Protein AF-A0A7X4WDM6-F1 (afdb_monomer_lite)

pLDDT: mean 79.68, std 13.7, range [40.72, 91.38]

Radius of gyration: 12.07 Å; chains: 1; bounding box: 34×28×22 Å

Structure (mmCIF, N/CA/C/O backbone):
data_AF-A0A7X4WDM6-F1
#
_entry.id   AF-A0A7X4WDM6-F1
#
loop_
_atom_site.group_PDB
_atom_site.id
_atom_site.type_symbol
_atom_site.label_atom_id
_atom_site.label_alt_id
_atom_site.label_comp_id
_atom_site.label_asym_id
_atom_site.label_entity_id
_atom_site.label_seq_id
_atom_site.pdbx_PDB_ins_code
_atom_site.Cartn_x
_atom_site.Cartn_y
_atom_site.Cartn_z
_atom_site.occupancy
_atom_site.B_iso_or_equiv
_atom_site.auth_seq_id
_atom_site.auth_comp_id
_atom_site.auth_asym_id
_atom_site.auth_atom_id
_atom_site.pdbx_PDB_model_num
ATOM 1 N N . MET A 1 1 ? 3.656 17.706 7.637 1.00 40.72 1 MET A N 1
ATOM 2 C CA . MET A 1 1 ? 4.560 16.559 7.917 1.00 40.72 1 MET A CA 1
ATOM 3 C C . MET A 1 1 ? 4.549 15.640 6.695 1.00 40.72 1 MET A C 1
ATOM 5 O O . MET A 1 1 ? 3.471 15.374 6.185 1.00 40.72 1 MET A O 1
ATOM 9 N N . ARG A 1 2 ? 5.737 15.268 6.188 1.00 43.88 2 ARG A N 1
ATOM 10 C CA . ARG A 1 2 ? 6.040 14.627 4.884 1.00 43.88 2 ARG A CA 1
ATOM 11 C C . ARG A 1 2 ? 5.395 13.236 4.710 1.00 43.88 2 ARG A C 1
ATOM 13 O O . ARG A 1 2 ? 6.060 12.233 4.925 1.00 43.88 2 ARG A O 1
ATOM 20 N N . ASN A 1 3 ? 4.123 13.152 4.319 1.00 46.34 3 ASN A N 1
ATOM 21 C CA . ASN A 1 3 ? 3.462 11.864 4.044 1.00 46.34 3 ASN A CA 1
ATOM 22 C C . ASN A 1 3 ? 3.467 11.459 2.555 1.00 46.34 3 ASN A C 1
ATOM 24 O O . ASN A 1 3 ? 3.171 10.308 2.257 1.00 46.34 3 ASN A O 1
ATOM 28 N N . SER A 1 4 ? 3.811 12.361 1.629 1.00 50.59 4 SER A N 1
ATOM 29 C CA . SER A 1 4 ? 3.729 12.112 0.178 1.00 50.59 4 SER A CA 1
ATOM 30 C C . SER A 1 4 ? 4.948 11.415 -0.440 1.00 50.59 4 SER A C 1
ATOM 32 O O . SER A 1 4 ? 4.860 10.970 -1.578 1.00 50.59 4 SER A O 1
ATOM 34 N N . TYR A 1 5 ? 6.072 11.313 0.276 1.00 56.41 5 TYR A N 1
ATOM 35 C CA . TYR A 1 5 ? 7.337 10.811 -0.288 1.00 56.41 5 TYR A CA 1
ATOM 36 C C . TYR A 1 5 ? 7.510 9.287 -0.168 1.00 56.41 5 TYR A C 1
ATOM 38 O O . TYR A 1 5 ? 8.218 8.689 -0.962 1.00 56.41 5 TYR A O 1
ATOM 46 N N . LEU A 1 6 ? 6.801 8.623 0.752 1.00 62.59 6 LEU A N 1
ATOM 47 C CA . LEU A 1 6 ? 7.020 7.200 1.075 1.00 62.59 6 LEU A CA 1
ATOM 48 C C . LEU A 1 6 ? 6.781 6.219 -0.078 1.00 62.59 6 LEU A C 1
ATOM 50 O O . LEU A 1 6 ? 7.292 5.108 -0.034 1.00 62.59 6 LEU A O 1
ATOM 54 N N . VAL A 1 7 ? 5.972 6.605 -1.065 1.00 59.38 7 VAL A N 1
ATOM 55 C CA . VAL A 1 7 ? 5.627 5.746 -2.208 1.00 59.38 7 VAL A CA 1
ATOM 56 C C . VAL A 1 7 ? 6.425 6.130 -3.453 1.00 59.38 7 VAL A C 1
ATOM 58 O O . VAL A 1 7 ? 6.470 5.352 -4.386 1.00 59.38 7 VAL A O 1
ATOM 61 N N . LYS A 1 8 ? 7.063 7.308 -3.488 1.00 63.72 8 LYS A N 1
ATOM 62 C CA . LYS A 1 8 ? 7.792 7.788 -4.676 1.00 63.72 8 LYS A CA 1
ATOM 63 C C . LYS A 1 8 ? 9.287 7.492 -4.631 1.00 63.72 8 LYS A C 1
ATOM 65 O O . LYS A 1 8 ? 9.858 7.157 -5.653 1.00 63.72 8 LYS A O 1
ATOM 70 N N . GLU A 1 9 ? 9.889 7.564 -3.448 1.00 66.44 9 GLU A N 1
ATOM 71 C CA . GLU A 1 9 ? 11.312 7.270 -3.225 1.00 66.44 9 GLU A CA 1
ATOM 72 C C . GLU A 1 9 ? 11.744 5.847 -3.655 1.00 66.44 9 GLU A C 1
ATOM 74 O O . GLU A 1 9 ? 12.817 5.732 -4.235 1.00 66.44 9 GLU A O 1
ATOM 79 N N . PRO A 1 10 ? 10.958 4.759 -3.465 1.00 60.66 10 PRO A N 1
ATOM 80 C CA . PRO A 1 10 ? 11.366 3.431 -3.947 1.00 60.66 10 PRO A CA 1
ATOM 81 C C . PRO A 1 10 ? 11.306 3.268 -5.476 1.00 60.66 10 PRO A C 1
ATOM 83 O O . PRO A 1 10 ? 11.749 2.245 -5.984 1.00 60.66 10 PRO A O 1
ATOM 86 N N . TYR A 1 11 ? 10.762 4.250 -6.202 1.00 62.50 11 TYR A N 1
ATOM 87 C CA . TYR A 1 11 ? 10.730 4.284 -7.668 1.00 62.50 11 TYR A CA 1
ATOM 88 C C . TYR A 1 11 ? 11.808 5.206 -8.261 1.00 62.50 11 TYR A C 1
ATOM 90 O O . TYR A 1 11 ? 11.874 5.358 -9.480 1.00 62.50 11 TYR A O 1
ATOM 98 N N . ASP A 1 12 ? 12.625 5.858 -7.427 1.00 71.06 12 ASP A N 1
ATOM 99 C CA . ASP A 1 12 ? 13.724 6.707 -7.886 1.00 71.06 12 ASP A CA 1
ATOM 100 C C . ASP A 1 12 ? 14.947 5.840 -8.231 1.00 71.06 12 ASP A C 1
ATOM 102 O O . ASP A 1 12 ? 15.435 5.074 -7.400 1.00 71.06 12 ASP A O 1
ATOM 106 N N . GLU A 1 13 ? 15.453 5.971 -9.460 1.00 62.94 13 GLU A N 1
ATOM 107 C CA . GLU A 1 13 ? 16.598 5.206 -9.978 1.00 62.94 13 GLU A CA 1
ATOM 108 C C . GLU A 1 13 ? 17.910 5.476 -9.215 1.00 62.94 13 GLU A C 1
ATOM 110 O O . GLU A 1 13 ? 18.881 4.738 -9.376 1.00 62.94 13 GLU A O 1
ATOM 115 N N . ASN A 1 14 ? 17.957 6.5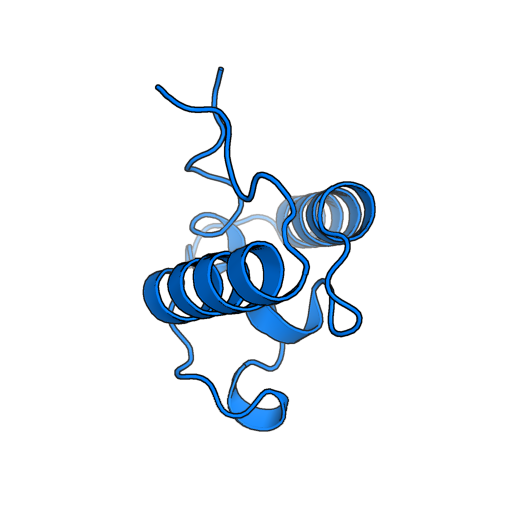31 -8.394 1.00 66.25 14 ASN A N 1
ATOM 116 C CA . ASN A 1 14 ? 19.127 6.939 -7.615 1.00 66.25 14 ASN A CA 1
ATOM 117 C C . ASN A 1 14 ? 18.961 6.689 -6.102 1.00 66.25 14 ASN A C 1
ATOM 119 O O . ASN A 1 14 ? 19.684 7.270 -5.287 1.00 66.25 14 ASN A O 1
ATOM 123 N N . CYS A 1 15 ? 17.976 5.874 -5.718 1.00 65.94 15 CYS A N 1
ATOM 124 C CA . CYS A 1 15 ? 17.698 5.538 -4.328 1.00 65.94 15 CYS A CA 1
ATOM 125 C C . CYS A 1 15 ? 18.719 4.523 -3.787 1.00 65.94 15 CYS A C 1
ATOM 127 O O . CYS A 1 15 ? 19.088 3.568 -4.464 1.00 65.94 15 CYS A O 1
ATOM 129 N N . ASP A 1 16 ? 19.188 4.738 -2.558 1.00 75.69 16 ASP A N 1
ATOM 130 C CA . ASP A 1 16 ? 20.064 3.793 -1.863 1.00 75.69 16 ASP A CA 1
ATOM 131 C C . ASP A 1 16 ? 19.259 2.556 -1.430 1.00 75.69 16 ASP A C 1
ATOM 133 O O . ASP A 1 16 ? 18.211 2.691 -0.798 1.00 75.69 16 ASP A O 1
ATOM 137 N N . ASP A 1 17 ? 19.744 1.350 -1.734 1.00 75.12 17 ASP A N 1
ATOM 138 C CA . ASP A 1 17 ? 19.032 0.101 -1.421 1.00 75.12 17 ASP A CA 1
ATOM 139 C C . ASP A 1 17 ? 18.684 -0.029 0.079 1.00 75.12 17 ASP A C 1
ATOM 141 O O . ASP A 1 17 ? 17.623 -0.553 0.426 1.00 75.12 17 ASP A O 1
ATOM 145 N N . GLN A 1 18 ? 19.520 0.493 0.992 1.00 80.88 18 GLN A N 1
ATOM 146 C CA . GLN A 1 18 ? 19.205 0.481 2.430 1.00 80.88 18 GLN A CA 1
ATOM 147 C C . GLN A 1 18 ? 18.066 1.452 2.750 1.00 80.88 18 GLN A C 1
ATOM 149 O O . GLN A 1 18 ? 17.209 1.148 3.581 1.00 80.88 18 GLN A O 1
ATOM 154 N N . LEU A 1 19 ? 18.017 2.602 2.072 1.00 79.38 19 LEU A N 1
ATOM 155 C CA . LEU A 1 19 ? 16.900 3.538 2.180 1.00 79.38 19 LEU A CA 1
ATOM 156 C C . LEU A 1 19 ? 15.597 2.906 1.668 1.00 79.38 19 LEU A C 1
ATOM 158 O O . LEU A 1 19 ? 14.557 3.069 2.310 1.00 79.38 19 LEU A O 1
ATOM 162 N N . VAL A 1 20 ? 15.639 2.145 0.570 1.00 81.12 20 VAL A N 1
ATOM 163 C CA . VAL A 1 20 ? 14.476 1.397 0.062 1.00 81.12 20 VAL A CA 1
ATOM 164 C C . VAL A 1 20 ? 13.970 0.411 1.116 1.00 81.12 20 VAL A C 1
ATOM 166 O O . VAL A 1 20 ? 12.787 0.440 1.463 1.00 81.12 20 VAL A O 1
ATOM 169 N N . ASP A 1 21 ? 14.849 -0.402 1.702 1.00 84.56 21 ASP A N 1
ATOM 170 C CA . ASP A 1 21 ? 14.473 -1.363 2.745 1.00 84.56 21 ASP A CA 1
ATOM 171 C C . ASP A 1 21 ? 13.859 -0.683 3.981 1.00 84.56 21 ASP A C 1
ATOM 173 O O . ASP A 1 21 ? 12.815 -1.113 4.493 1.00 84.56 21 ASP A O 1
ATOM 177 N N . GLU A 1 22 ? 14.451 0.419 4.449 1.00 86.81 22 GLU A N 1
ATOM 178 C CA . GLU A 1 22 ? 13.913 1.205 5.563 1.00 86.81 22 GLU A CA 1
ATOM 179 C C . GLU A 1 22 ? 12.515 1.756 5.258 1.00 86.81 22 GLU A C 1
ATOM 181 O O . GLU A 1 22 ? 11.620 1.713 6.117 1.00 86.81 22 GLU A O 1
ATOM 186 N N . LEU A 1 23 ? 12.296 2.231 4.030 1.00 84.19 23 LEU A N 1
ATOM 187 C CA . LEU A 1 23 ? 11.005 2.728 3.566 1.00 84.19 23 LEU A CA 1
ATOM 188 C C . LEU A 1 23 ? 9.959 1.614 3.503 1.00 84.19 23 LEU A C 1
ATOM 190 O O . LEU A 1 23 ? 8.836 1.824 3.967 1.00 84.19 23 LEU A O 1
ATOM 194 N N . LEU A 1 24 ? 10.308 0.418 3.021 1.00 87.62 24 LEU A N 1
ATOM 195 C CA . LEU A 1 24 ? 9.396 -0.732 2.987 1.00 87.62 24 LEU A CA 1
ATOM 196 C C . LEU A 1 24 ? 9.038 -1.216 4.401 1.00 87.62 24 LEU A C 1
ATOM 198 O O . LEU A 1 24 ? 7.870 -1.506 4.688 1.00 87.62 24 LEU A O 1
ATOM 202 N N . ILE A 1 25 ? 10.005 -1.243 5.325 1.00 88.44 25 ILE A N 1
ATOM 203 C CA . ILE A 1 25 ? 9.757 -1.543 6.744 1.00 88.44 25 ILE A CA 1
ATOM 204 C C . ILE A 1 25 ? 8.823 -0.494 7.353 1.00 88.44 25 ILE A C 1
ATOM 206 O O . ILE A 1 25 ? 7.876 -0.837 8.070 1.00 88.44 25 ILE A O 1
ATOM 210 N N . PHE A 1 26 ? 9.075 0.789 7.093 1.00 87.00 26 PHE A N 1
ATOM 211 C CA . PHE A 1 26 ? 8.229 1.869 7.586 1.00 87.00 26 PHE A CA 1
ATOM 212 C C . PHE A 1 26 ? 6.812 1.778 7.011 1.00 87.00 26 PHE A C 1
ATOM 214 O O . PHE A 1 26 ? 5.840 1.915 7.758 1.00 87.00 26 PHE A O 1
ATOM 221 N N . PHE A 1 27 ? 6.688 1.489 5.716 1.00 87.75 27 PHE A N 1
ATOM 222 C CA . PHE A 1 27 ? 5.418 1.293 5.029 1.00 87.75 27 PHE A CA 1
ATOM 223 C C . PHE A 1 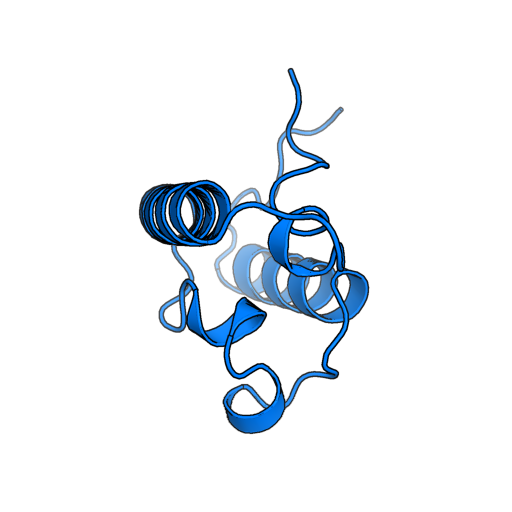27 ? 4.604 0.178 5.693 1.00 87.75 27 PHE A C 1
ATOM 225 O O . PHE A 1 27 ? 3.479 0.425 6.126 1.00 87.75 27 PHE A O 1
ATOM 232 N N . ASN A 1 28 ? 5.200 -0.999 5.903 1.00 89.19 28 ASN A N 1
ATOM 233 C CA . ASN A 1 28 ? 4.559 -2.124 6.595 1.00 89.19 28 ASN A CA 1
ATOM 234 C C . ASN A 1 28 ? 4.120 -1.791 8.026 1.00 89.19 28 ASN A C 1
ATOM 236 O O . ASN A 1 28 ? 3.095 -2.276 8.494 1.00 89.19 28 ASN A O 1
ATOM 240 N N . LYS A 1 29 ? 4.873 -0.944 8.736 1.00 88.62 29 LYS A N 1
ATOM 241 C CA . LYS A 1 29 ? 4.510 -0.509 10.094 1.00 88.62 29 LYS A CA 1
ATOM 242 C C . LYS A 1 29 ? 3.354 0.494 10.117 1.00 88.62 29 LYS A C 1
ATOM 244 O O . LYS A 1 29 ? 2.677 0.609 11.139 1.00 88.62 29 LYS A O 1
ATOM 249 N N . LYS A 1 30 ? 3.163 1.284 9.056 1.00 86.25 30 LYS A N 1
ATOM 250 C CA . LYS A 1 30 ? 2.133 2.338 8.997 1.00 86.25 30 LYS A CA 1
ATOM 251 C C . LYS A 1 30 ? 0.847 1.887 8.326 1.00 86.25 30 LYS A C 1
ATOM 253 O O . LYS A 1 30 ? -0.229 2.338 8.723 1.00 86.25 30 LYS A O 1
ATOM 258 N N . ILE A 1 31 ? 0.960 1.030 7.326 1.00 86.75 31 ILE A N 1
ATOM 259 C CA . ILE A 1 31 ? -0.155 0.559 6.524 1.00 86.75 31 ILE A CA 1
ATOM 260 C C . ILE A 1 31 ? -0.740 -0.703 7.155 1.00 86.75 31 ILE A C 1
ATOM 262 O O . ILE A 1 31 ? -0.025 -1.617 7.543 1.00 86.75 31 ILE A O 1
ATOM 266 N N . ARG A 1 32 ? -2.069 -0.747 7.265 1.00 86.12 32 ARG A N 1
ATOM 267 C CA . ARG A 1 32 ? -2.813 -1.902 7.797 1.00 86.12 32 ARG A CA 1
ATOM 268 C C . ARG A 1 32 ? -3.220 -2.905 6.717 1.00 86.12 32 ARG A C 1
ATOM 270 O O . ARG A 1 32 ? -3.796 -3.938 7.037 1.00 86.12 32 ARG A O 1
ATOM 277 N N . HIS A 1 33 ? -2.955 -2.580 5.455 1.00 86.62 33 HIS A N 1
ATOM 278 C CA . HIS A 1 33 ? -3.287 -3.421 4.317 1.00 86.62 33 HIS A CA 1
ATOM 279 C C . HIS A 1 33 ? -2.544 -4.766 4.406 1.00 86.62 33 HIS A C 1
ATOM 281 O O . HIS A 1 33 ? -1.323 -4.759 4.574 1.00 86.62 33 HIS A O 1
ATOM 287 N N . PRO A 1 34 ? -3.219 -5.919 4.235 1.00 90.31 34 PRO A N 1
ATOM 288 C CA . PRO A 1 34 ? -2.611 -7.240 4.424 1.00 90.31 34 PRO A CA 1
ATOM 289 C C . PRO A 1 34 ? -1.470 -7.540 3.445 1.00 90.31 34 PRO A C 1
ATOM 291 O O . PRO A 1 34 ? -0.603 -8.353 3.743 1.00 90.31 34 PRO A O 1
ATOM 294 N N . LYS A 1 35 ? -1.462 -6.888 2.275 1.00 90.06 35 LYS A N 1
ATOM 295 C CA . LYS A 1 35 ? -0.370 -7.008 1.296 1.00 90.06 35 LYS A CA 1
ATOM 296 C C . LYS A 1 35 ? 0.868 -6.185 1.666 1.00 90.06 35 LYS A C 1
ATOM 298 O O . LYS A 1 35 ? 1.949 -6.504 1.190 1.00 90.06 35 LYS A O 1
ATOM 303 N N . GLY A 1 36 ? 0.731 -5.161 2.514 1.00 90.12 36 GLY A N 1
ATOM 304 C CA . GLY A 1 36 ? 1.858 -4.343 2.959 1.00 90.12 36 GLY A CA 1
ATOM 305 C C . GLY A 1 36 ? 2.733 -3.845 1.803 1.00 90.12 36 GLY A C 1
ATOM 306 O O . GLY A 1 36 ? 2.224 -3.429 0.763 1.00 90.12 36 GLY A O 1
ATOM 307 N N . SER A 1 37 ? 4.049 -3.934 1.977 1.00 90.56 37 SER A N 1
ATOM 308 C CA . SER A 1 37 ? 5.072 -3.551 1.002 1.00 90.56 37 SER A CA 1
ATOM 309 C C . SER A 1 37 ? 4.990 -4.315 -0.317 1.00 90.56 37 SER A C 1
ATOM 311 O O . SER A 1 37 ? 5.558 -3.842 -1.292 1.0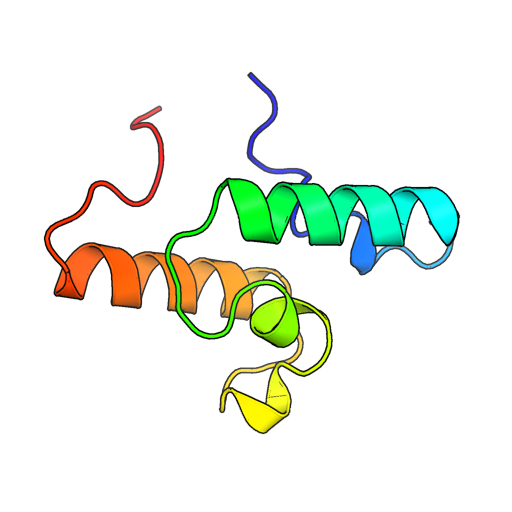0 90.56 37 SER A O 1
ATOM 313 N N . ALA A 1 38 ? 4.267 -5.441 -0.393 1.00 90.19 38 ALA A N 1
ATOM 314 C CA . ALA A 1 38 ? 4.043 -6.135 -1.661 1.00 90.19 38 ALA A CA 1
ATOM 315 C C . ALA A 1 38 ? 3.252 -5.281 -2.661 1.00 90.19 38 ALA A C 1
ATOM 317 O O . ALA A 1 38 ? 3.395 -5.486 -3.855 1.00 90.19 38 ALA A O 1
ATOM 318 N N . LEU A 1 39 ? 2.478 -4.291 -2.197 1.00 89.88 39 LEU A N 1
ATOM 319 C CA . LEU A 1 39 ? 1.863 -3.305 -3.091 1.00 89.88 39 LEU A CA 1
ATOM 320 C C . LEU A 1 39 ? 2.911 -2.485 -3.855 1.00 89.88 39 LEU A C 1
ATOM 322 O O . LEU A 1 39 ? 2.641 -2.069 -4.968 1.00 89.88 39 LEU A O 1
ATOM 326 N N . VAL A 1 40 ? 4.078 -2.252 -3.250 1.00 88.50 40 VAL A N 1
ATOM 327 C CA . VAL A 1 40 ? 5.171 -1.462 -3.833 1.00 88.50 40 VAL A CA 1
ATOM 328 C C . VAL A 1 40 ? 6.163 -2.359 -4.574 1.00 88.50 40 VAL A C 1
ATOM 330 O O . VAL A 1 40 ? 6.641 -1.985 -5.631 1.00 88.50 40 VAL A O 1
ATOM 333 N N . THR A 1 41 ? 6.477 -3.544 -4.040 1.00 88.69 41 THR A N 1
ATOM 334 C CA . THR A 1 41 ? 7.508 -4.421 -4.624 1.00 88.69 41 THR A CA 1
ATOM 335 C C . THR A 1 41 ? 6.979 -5.413 -5.655 1.00 88.69 41 THR A C 1
ATOM 337 O O . THR A 1 41 ? 7.748 -5.872 -6.490 1.00 88.69 41 THR A O 1
ATOM 340 N N . HIS A 1 42 ? 5.696 -5.779 -5.577 1.00 90.31 42 HIS A N 1
ATOM 341 C CA . HIS A 1 42 ? 5.042 -6.740 -6.474 1.00 90.31 42 HIS A CA 1
ATOM 342 C C . HIS A 1 42 ? 3.580 -6.322 -6.767 1.00 90.31 42 HIS A C 1
ATOM 344 O O . HIS A 1 42 ? 2.628 -7.035 -6.403 1.00 90.31 42 HIS A O 1
ATOM 350 N N . PRO A 1 43 ? 3.371 -5.129 -7.358 1.00 88.56 43 PRO A N 1
ATOM 351 C CA . PRO A 1 43 ? 2.040 -4.580 -7.636 1.00 88.56 43 PRO A CA 1
ATOM 352 C C . PRO A 1 43 ? 1.204 -5.468 -8.568 1.00 88.56 43 PRO A C 1
ATOM 354 O O . PRO A 1 43 ? -0.002 -5.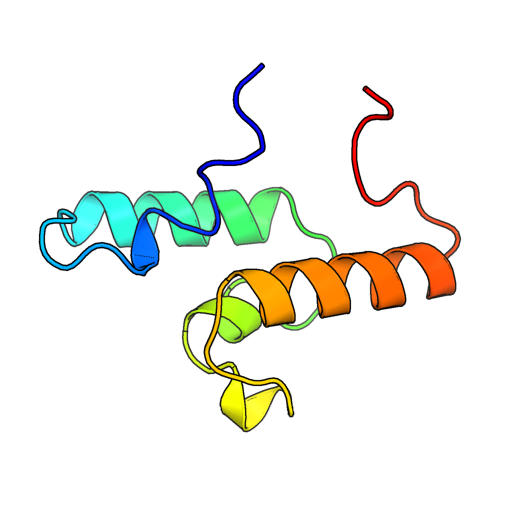630 -8.362 1.00 88.56 43 PRO A O 1
ATOM 357 N N . ASP A 1 44 ? 1.847 -6.137 -9.520 1.00 88.75 44 ASP A N 1
ATOM 358 C CA . ASP A 1 44 ? 1.249 -7.109 -10.436 1.00 88.75 44 ASP A CA 1
ATOM 359 C C . ASP A 1 44 ? 0.585 -8.285 -9.696 1.00 88.75 44 ASP A C 1
ATOM 361 O O . ASP A 1 44 ? -0.555 -8.650 -9.993 1.00 88.75 44 ASP A O 1
ATOM 365 N N . MET A 1 45 ? 1.226 -8.817 -8.648 1.00 89.81 45 MET A N 1
ATOM 366 C CA . MET A 1 45 ? 0.638 -9.853 -7.784 1.00 89.81 45 MET A CA 1
ATOM 367 C C . MET A 1 45 ? -0.536 -9.339 -6.941 1.00 89.81 45 MET A C 1
ATOM 369 O O . MET A 1 45 ? -1.327 -10.127 -6.409 1.00 89.81 45 MET A O 1
ATOM 373 N N . CYS A 1 46 ? -0.638 -8.021 -6.780 1.00 87.81 46 CYS A N 1
ATOM 374 C CA . CYS A 1 46 ? -1.749 -7.356 -6.112 1.00 87.81 46 CYS A CA 1
ATOM 375 C C . CYS A 1 46 ? -2.864 -6.949 -7.089 1.00 87.81 46 CYS A C 1
ATOM 377 O O . CYS A 1 46 ? -3.908 -6.484 -6.635 1.00 87.81 46 CYS A O 1
ATOM 379 N N . GLY A 1 47 ? -2.683 -7.166 -8.397 1.00 90.25 47 GLY A N 1
ATOM 380 C CA . GLY A 1 47 ? -3.652 -6.798 -9.428 1.00 90.25 47 GLY A CA 1
ATOM 381 C C . GLY A 1 47 ? -3.732 -5.293 -9.684 1.00 90.25 47 GLY A C 1
ATOM 382 O O . GLY A 1 47 ? -4.764 -4.819 -10.157 1.00 90.25 47 GLY A O 1
ATOM 383 N N . ILE A 1 48 ? -2.675 -4.548 -9.351 1.00 91.38 48 ILE A N 1
ATOM 384 C CA . ILE A 1 48 ? -2.573 -3.105 -9.580 1.00 91.38 48 ILE A CA 1
ATOM 385 C C . ILE A 1 48 ? -1.438 -2.801 -10.559 1.00 91.38 48 ILE A C 1
ATOM 387 O O . ILE A 1 48 ? -0.540 -3.613 -10.769 1.00 91.38 48 ILE A O 1
ATOM 391 N N . GLU A 1 49 ? -1.503 -1.631 -11.186 1.00 90.31 49 GLU A N 1
ATOM 392 C CA . GLU A 1 49 ? -0.429 -1.141 -12.049 1.00 90.31 49 GLU A CA 1
ATOM 393 C C . GLU A 1 49 ? 0.834 -0.855 -11.225 1.00 90.31 49 GLU A C 1
ATOM 395 O O . GLU A 1 49 ? 0.741 -0.438 -10.068 1.00 90.31 49 GLU A O 1
ATOM 400 N N . ASP A 1 50 ? 2.009 -1.065 -11.823 1.00 87.31 50 ASP A N 1
ATOM 401 C CA . ASP A 1 50 ? 3.298 -0.747 -11.206 1.00 87.31 50 ASP A CA 1
ATOM 402 C C . ASP A 1 50 ? 3.572 0.761 -11.246 1.00 87.31 50 ASP A C 1
ATOM 404 O O . ASP A 1 50 ? 4.392 1.267 -12.012 1.00 87.31 50 ASP A O 1
ATOM 408 N N . SER A 1 51 ? 2.792 1.505 -10.463 1.00 86.69 51 SER A N 1
ATOM 409 C CA . SER A 1 51 ? 2.941 2.945 -10.304 1.00 86.69 51 SER A CA 1
ATOM 410 C C . SER A 1 51 ? 2.619 3.395 -8.875 1.00 86.69 51 SER A C 1
ATOM 412 O O . SER A 1 51 ? 1.698 2.865 -8.235 1.00 86.69 51 SER A O 1
ATOM 414 N N . PRO A 1 52 ? 3.307 4.434 -8.362 1.00 85.94 52 PRO A N 1
ATOM 415 C CA . PRO A 1 52 ? 2.990 5.030 -7.066 1.00 85.94 52 PRO A CA 1
ATOM 416 C C . PRO A 1 52 ? 1.522 5.455 -6.944 1.00 85.94 52 PRO A C 1
ATOM 418 O O . PRO A 1 52 ? 0.902 5.332 -5.884 1.00 85.94 52 PRO A O 1
ATOM 421 N N . GLU A 1 53 ? 0.949 5.967 -8.032 1.00 87.62 53 GLU A N 1
ATOM 422 C CA . GLU A 1 53 ? -0.434 6.419 -8.115 1.00 87.62 53 GLU A CA 1
ATOM 423 C C . GLU A 1 53 ? -1.421 5.261 -7.926 1.00 87.62 53 GLU A C 1
ATOM 425 O O . GLU A 1 53 ? -2.400 5.417 -7.187 1.00 87.62 53 GLU A O 1
ATOM 430 N N . ALA A 1 54 ? -1.151 4.095 -8.522 1.00 90.00 54 ALA A N 1
ATOM 431 C CA . ALA A 1 54 ? -1.974 2.900 -8.361 1.00 90.00 54 ALA A CA 1
ATOM 432 C C . ALA A 1 54 ? -1.926 2.365 -6.925 1.00 90.00 54 ALA A C 1
ATOM 434 O O . ALA A 1 54 ? -2.977 2.083 -6.344 1.00 90.00 54 ALA A O 1
ATOM 435 N N . VAL A 1 55 ? -0.742 2.337 -6.302 1.00 89.88 55 VAL A N 1
ATOM 436 C CA . VAL A 1 55 ? -0.584 1.964 -4.885 1.00 89.88 55 VAL A CA 1
ATOM 437 C C . VAL A 1 55 ? -1.389 2.894 -3.978 1.00 89.88 55 VAL A C 1
ATOM 439 O O . VAL A 1 55 ? -2.126 2.439 -3.102 1.00 89.88 55 VAL A O 1
ATOM 442 N N . ILE A 1 56 ? -1.296 4.210 -4.189 1.00 89.00 56 ILE A N 1
ATOM 443 C CA . ILE A 1 56 ? -2.052 5.192 -3.399 1.00 89.00 56 ILE A CA 1
ATOM 444 C C . ILE A 1 56 ? -3.560 5.013 -3.608 1.00 89.00 56 ILE A C 1
ATOM 446 O O . ILE A 1 56 ? -4.318 5.094 -2.639 1.00 89.00 56 ILE A O 1
ATOM 450 N N . SER A 1 57 ? -4.004 4.787 -4.846 1.00 89.88 57 SER A N 1
ATOM 451 C CA . SER A 1 57 ? -5.416 4.567 -5.171 1.00 89.88 57 SER A CA 1
ATOM 452 C C . SER A 1 57 ? -5.970 3.321 -4.473 1.00 89.88 57 SER A C 1
ATOM 454 O O . SER A 1 57 ? -7.015 3.392 -3.823 1.00 89.88 57 SER A O 1
ATOM 456 N N . GLU A 1 58 ? -5.225 2.215 -4.509 1.00 91.31 58 GLU A N 1
ATOM 457 C CA . GLU A 1 58 ? -5.607 0.957 -3.867 1.00 91.31 58 GLU A CA 1
ATOM 458 C C . GLU A 1 58 ? -5.684 1.092 -2.343 1.00 91.31 58 GLU A C 1
ATOM 460 O O . GLU A 1 58 ? -6.656 0.658 -1.722 1.00 91.31 58 GLU A O 1
ATOM 465 N N . LEU A 1 59 ? -4.723 1.791 -1.730 1.00 89.12 59 LEU A N 1
ATOM 466 C CA . LEU A 1 59 ? -4.778 2.101 -0.302 1.00 89.12 59 LEU A CA 1
ATOM 467 C C . LEU A 1 59 ? -6.016 2.934 0.050 1.00 89.12 59 LEU A C 1
ATOM 469 O O . LEU A 1 59 ? -6.707 2.601 1.013 1.00 89.12 59 LEU A O 1
ATOM 473 N N . LYS A 1 60 ? -6.334 3.978 -0.730 1.00 88.44 60 LYS A N 1
ATOM 474 C CA . LYS A 1 60 ? -7.543 4.800 -0.518 1.00 88.44 60 LYS A CA 1
ATOM 475 C C . LYS A 1 60 ? -8.810 3.965 -0.596 1.00 88.44 60 LYS A C 1
ATOM 477 O O . LYS A 1 60 ? -9.653 4.082 0.293 1.00 88.44 60 LYS A O 1
ATOM 482 N N . ARG A 1 61 ? -8.924 3.123 -1.626 1.00 90.12 61 ARG A N 1
ATOM 483 C CA . ARG A 1 61 ? -10.059 2.218 -1.830 1.00 90.12 61 ARG A CA 1
ATOM 484 C C . ARG A 1 61 ? -10.216 1.272 -0.641 1.00 90.12 61 ARG A C 1
ATOM 486 O O . ARG A 1 61 ? -11.275 1.249 -0.021 1.00 90.12 61 ARG A O 1
ATOM 493 N N . TRP A 1 62 ? -9.152 0.562 -0.266 1.00 91.31 62 TRP A N 1
ATOM 494 C CA . TRP A 1 62 ? -9.203 -0.424 0.811 1.00 91.31 62 TRP A CA 1
ATOM 495 C C . TRP A 1 62 ? -9.501 0.207 2.173 1.00 91.31 62 TRP A C 1
ATOM 497 O O . TRP A 1 62 ? -10.355 -0.282 2.906 1.00 91.31 62 TRP A O 1
ATOM 507 N N . TYR A 1 63 ? -8.854 1.320 2.527 1.00 89.69 63 TYR A N 1
ATOM 508 C CA . TYR A 1 63 ? -9.141 1.995 3.797 1.00 89.69 63 TYR A CA 1
ATOM 509 C C . TYR A 1 63 ? -10.580 2.519 3.856 1.00 89.69 63 TYR A C 1
ATOM 511 O O . TYR A 1 63 ? -11.213 2.392 4.903 1.00 89.69 63 TYR A O 1
ATOM 519 N N . ALA A 1 64 ? -11.115 3.047 2.748 1.00 88.31 64 ALA A N 1
ATOM 520 C CA . ALA A 1 64 ? -12.515 3.458 2.669 1.00 88.31 64 ALA A CA 1
ATOM 521 C C . ALA A 1 64 ? -13.473 2.269 2.866 1.00 88.31 64 ALA A C 1
ATOM 523 O O . ALA A 1 64 ? -14.442 2.392 3.613 1.00 88.31 64 ALA A O 1
ATOM 524 N N . GLU A 1 65 ? -13.171 1.106 2.279 1.00 89.00 65 GLU A N 1
ATOM 525 C CA . GLU A 1 65 ? -13.939 -0.135 2.472 1.00 89.00 65 GLU A CA 1
ATOM 526 C C . GLU A 1 65 ? -13.897 -0.646 3.914 1.00 89.00 65 GLU A C 1
ATOM 528 O O . GLU A 1 65 ? -14.895 -1.151 4.421 1.00 89.00 65 GLU A O 1
ATOM 533 N N . GLN A 1 66 ? -12.764 -0.482 4.600 1.00 87.44 66 GLN A N 1
ATOM 534 C CA . GLN A 1 66 ? -12.644 -0.813 6.021 1.00 87.44 66 GLN A CA 1
ATOM 535 C C . GLN A 1 66 ? -13.276 0.246 6.944 1.00 87.44 66 GLN A C 1
ATOM 537 O O . GLN A 1 66 ? -13.247 0.086 8.165 1.00 87.44 66 GLN A O 1
ATOM 542 N N . GLY A 1 67 ? -13.801 1.352 6.400 1.00 85.31 67 GLY A N 1
ATOM 543 C CA . GLY A 1 67 ? -14.293 2.486 7.187 1.00 85.31 67 GLY A CA 1
ATOM 544 C C . GLY A 1 67 ? -13.195 3.184 8.000 1.00 85.31 67 GLY A C 1
ATOM 545 O O . GLY A 1 67 ? -13.484 3.840 9.001 1.00 85.31 67 GLY A O 1
ATOM 546 N N . LEU A 1 68 ? -11.928 3.022 7.608 1.00 82.25 68 LEU A N 1
ATOM 547 C CA . LEU A 1 68 ? -10.774 3.607 8.279 1.00 82.25 68 LEU A CA 1
ATOM 54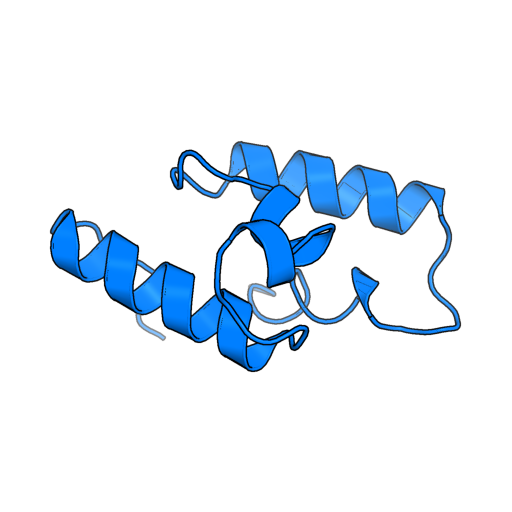8 C C . LEU A 1 68 ? -10.363 4.922 7.598 1.00 82.25 68 LEU A C 1
ATOM 550 O O . LEU A 1 68 ? -10.377 5.024 6.370 1.00 82.25 68 LEU A O 1
ATOM 554 N N . PRO A 1 69 ? -9.906 5.927 8.362 1.00 77.69 69 PRO A N 1
ATOM 555 C CA . PRO A 1 69 ? -9.306 7.116 7.772 1.00 77.69 69 PRO A CA 1
ATOM 556 C C . PRO A 1 69 ? -8.004 6.730 7.055 1.00 77.69 69 PRO A C 1
ATOM 558 O O . PRO A 1 69 ? -7.047 6.282 7.687 1.00 77.69 69 PRO A O 1
ATOM 561 N N . CYS A 1 70 ? -7.980 6.875 5.727 1.00 67.50 70 CYS A N 1
ATOM 562 C CA . CYS A 1 70 ? -6.851 6.453 4.893 1.00 67.50 70 CYS A CA 1
ATOM 563 C C . CYS A 1 70 ? -5.621 7.360 5.021 1.00 67.50 70 CYS A C 1
ATOM 565 O O . CYS A 1 70 ? -4.488 6.888 5.066 1.00 67.50 70 CYS A O 1
ATOM 567 N N . PHE A 1 71 ? -5.833 8.672 5.079 1.00 69.88 71 PHE A N 1
ATOM 568 C CA . PHE A 1 71 ? -4.775 9.671 5.181 1.00 69.88 71 PHE A CA 1
ATOM 569 C C . PHE A 1 71 ? -5.222 10.776 6.131 1.00 69.88 71 PHE A C 1
ATOM 571 O O . PHE A 1 71 ? -6.419 10.946 6.371 1.00 69.88 71 PHE A O 1
ATOM 578 N N . LYS A 1 72 ? -4.261 11.519 6.691 1.00 63.41 72 LYS A N 1
ATOM 579 C CA . LYS A 1 72 ? -4.596 12.757 7.398 1.00 63.41 72 LYS A CA 1
ATOM 580 C C . LYS A 1 72 ? -5.322 13.661 6.403 1.00 63.41 72 LYS A C 1
ATOM 582 O O . LYS A 1 72 ? -4.779 13.903 5.327 1.00 63.41 72 LYS A O 1
ATOM 587 N N . SER A 1 73 ? -6.530 14.097 6.753 1.00 55.50 73 SER A N 1
ATOM 588 C CA . SER A 1 73 ? -7.161 15.241 6.100 1.00 55.50 73 SER A CA 1
ATOM 589 C C . SER A 1 73 ? -6.169 16.398 6.183 1.00 55.50 73 SER A C 1
ATOM 591 O O . SER A 1 73 ? -5.586 16.600 7.251 1.00 55.50 73 SER A O 1
ATOM 593 N N . GLU A 1 74 ? -5.901 17.037 5.048 1.00 46.84 74 GLU A N 1
ATOM 594 C CA . GLU A 1 74 ? -4.958 18.156 4.945 1.00 46.84 74 GLU A CA 1
ATOM 595 C C . GLU A 1 74 ? -5.272 19.273 5.951 1.00 46.84 74 GLU A C 1
ATOM 597 O O . GLU A 1 74 ? -6.477 19.548 6.169 1.00 46.84 74 GLU A O 1
#

Foldseek 3Di:
DPPPCLLPLLVDPPHDPVNNVVSQVVQQVVQPDPCRSCCQVPVVVVVFDNDSVRSLVVLVVVCVVVVHDSDPDD

InterPro domains:
  IPR000290 Colicin immunity protein/pyocin immunity protein [PF01320] (6-64)
  IPR000290 Colicin immunity protein/pyocin immunity protein [cd16363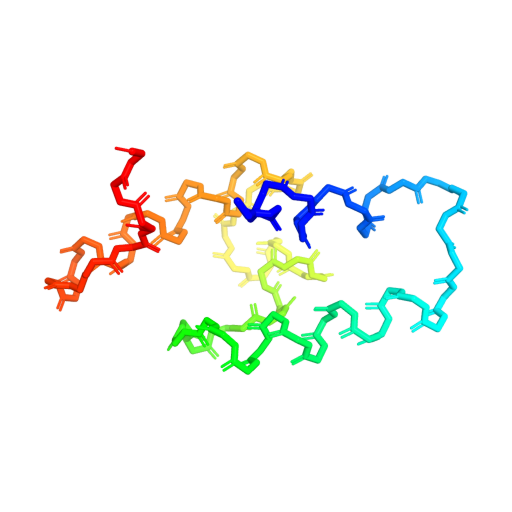] (6-72)
  IPR035900 Colicin E immunity protein superfamily [G3DSA:1.10.1200.20] (4-74)
  IPR035900 Colicin E immunity protein superfamily [SSF47345] (6-73)

Secondary structure (DSSP, 8-state):
---SSTTTGGG-TT--HHHHHHHHHHHHHH---TTTTHHHH-TGGGTS-SSHHHHHHHHHHHHHHTT---S---

Sequence (74 aa):
MRNSYLVKEPYDENCDDQLVDELLIFFNKKIRHPKGSALVTHPDMCGIEDSPEAVISELKRWYAEQGLPCFKSE

Organism: NCBI:txid265726